Protein AF-A0A1J4KBD0-F1 (afdb_monomer_lite)

Structure (mmCIF, N/CA/C/O backbone):
data_AF-A0A1J4KBD0-F1
#
_entry.id   AF-A0A1J4KBD0-F1
#
loop_
_atom_site.group_PDB
_atom_site.id
_atom_site.type_symbol
_atom_site.label_atom_id
_atom_site.label_alt_id
_atom_site.label_comp_id
_atom_site.label_asym_id
_atom_site.label_entity_id
_atom_site.label_seq_id
_atom_site.pdbx_PDB_ins_code
_atom_site.Cartn_x
_atom_site.Cartn_y
_atom_site.Cartn_z
_atom_site.occupancy
_atom_site.B_iso_or_equiv
_atom_site.auth_seq_id
_atom_site.auth_comp_id
_atom_site.auth_asym_id
_atom_site.auth_atom_id
_atom_site.pdbx_PDB_model_num
ATOM 1 N N . MET A 1 1 ? 11.272 -18.069 -49.302 1.00 52.94 1 MET A N 1
ATOM 2 C CA . MET A 1 1 ? 12.712 -18.228 -49.625 1.00 52.94 1 MET A CA 1
ATOM 3 C C . MET A 1 1 ? 13.454 -16.892 -49.835 1.00 52.94 1 MET A C 1
ATOM 5 O O . MET A 1 1 ? 14.628 -16.919 -50.170 1.00 52.94 1 MET A O 1
ATOM 9 N N . SER A 1 2 ? 12.838 -15.726 -49.596 1.00 64.88 2 SER A N 1
ATOM 10 C CA . SER A 1 2 ? 13.445 -14.391 -49.789 1.00 64.88 2 SER A CA 1
ATOM 11 C C . SER A 1 2 ? 14.478 -13.986 -48.729 1.00 64.88 2 SER A C 1
ATOM 13 O O . SER A 1 2 ? 15.395 -13.218 -49.018 1.00 64.88 2 SER A O 1
ATOM 15 N N . ASP A 1 3 ? 14.341 -14.499 -47.507 1.00 69.25 3 ASP A N 1
ATOM 16 C CA . ASP A 1 3 ? 15.050 -13.945 -46.346 1.00 69.25 3 ASP A CA 1
ATOM 17 C C . ASP A 1 3 ? 16.539 -14.320 -46.334 1.00 69.25 3 ASP A C 1
ATOM 19 O O . ASP A 1 3 ? 17.387 -13.514 -45.954 1.00 69.25 3 ASP A O 1
ATOM 23 N N . SER A 1 4 ? 16.885 -15.508 -46.841 1.00 78.75 4 SER A N 1
ATOM 24 C CA . SER A 1 4 ? 18.275 -15.984 -46.904 1.00 78.75 4 SER A CA 1
ATOM 25 C C . SER A 1 4 ? 19.152 -15.095 -47.800 1.00 78.75 4 SER A C 1
ATOM 27 O O . SER A 1 4 ? 20.262 -14.715 -47.421 1.00 78.75 4 SER A O 1
ATOM 29 N N . THR A 1 5 ? 18.629 -14.666 -48.952 1.00 85.75 5 THR A N 1
ATOM 30 C CA . THR A 1 5 ? 19.353 -13.792 -49.886 1.00 85.75 5 THR A CA 1
ATOM 31 C C . THR A 1 5 ? 19.542 -12.381 -49.324 1.00 85.75 5 THR A C 1
ATOM 33 O O . THR A 1 5 ? 20.594 -11.775 -49.527 1.00 85.75 5 THR A O 1
ATOM 36 N N . GLN A 1 6 ? 18.559 -11.852 -48.589 1.00 79.44 6 GLN A N 1
ATOM 37 C CA . GLN A 1 6 ? 18.674 -10.538 -47.949 1.00 79.44 6 GLN A CA 1
ATOM 38 C C . GLN A 1 6 ? 19.706 -10.543 -46.817 1.00 79.44 6 GLN A C 1
ATOM 40 O O . GLN A 1 6 ? 20.532 -9.632 -46.740 1.00 79.44 6 GLN A O 1
ATOM 45 N N . HIS A 1 7 ? 19.716 -11.595 -45.994 1.00 79.69 7 HIS A N 1
ATOM 46 C CA . HIS A 1 7 ? 20.715 -11.765 -44.940 1.00 79.69 7 HIS A CA 1
ATOM 47 C C . HIS A 1 7 ? 22.141 -11.819 -45.494 1.00 79.69 7 HIS A C 1
ATOM 49 O O . HIS A 1 7 ? 23.019 -11.131 -44.977 1.00 79.69 7 HIS A O 1
ATOM 55 N N . SER A 1 8 ? 22.362 -12.578 -46.571 1.00 87.56 8 SER A N 1
ATOM 56 C CA . SER A 1 8 ? 23.677 -12.684 -47.211 1.00 87.56 8 SER A CA 1
ATOM 57 C C . SER A 1 8 ? 24.168 -11.336 -47.757 1.00 87.56 8 SER A C 1
ATOM 59 O O . SER A 1 8 ? 25.304 -10.940 -47.496 1.00 87.56 8 SER A O 1
ATOM 61 N N . ARG A 1 9 ? 23.293 -10.569 -48.424 1.00 89.62 9 ARG A N 1
ATOM 62 C CA . ARG A 1 9 ? 23.631 -9.221 -48.918 1.00 89.62 9 ARG A CA 1
ATOM 63 C C . ARG A 1 9 ? 23.977 -8.263 -47.781 1.00 89.62 9 ARG A C 1
ATOM 65 O O . ARG A 1 9 ? 24.968 -7.546 -47.864 1.00 89.62 9 ARG A O 1
ATOM 72 N N . MET A 1 10 ? 23.192 -8.278 -46.705 1.00 86.81 10 MET A N 1
ATOM 73 C CA . MET A 1 10 ? 23.425 -7.406 -45.554 1.00 86.81 10 MET A CA 1
ATOM 74 C C . MET A 1 10 ? 24.735 -7.747 -44.835 1.00 86.81 10 MET A C 1
ATOM 76 O O . MET A 1 10 ? 25.487 -6.841 -44.483 1.00 86.81 10 MET A O 1
ATOM 80 N N . ALA A 1 11 ? 25.045 -9.038 -44.678 1.00 87.31 11 ALA A N 1
ATOM 81 C CA . ALA A 1 11 ? 26.321 -9.487 -44.126 1.00 87.31 11 ALA A CA 1
ATOM 82 C C . ALA A 1 11 ? 27.509 -9.020 -44.984 1.00 87.31 11 ALA A C 1
ATOM 84 O O . ALA A 1 11 ? 28.480 -8.498 -44.441 1.00 87.31 11 ALA A O 1
ATOM 85 N N . SER A 1 12 ? 27.397 -9.119 -46.315 1.00 93.25 12 SER A N 1
AT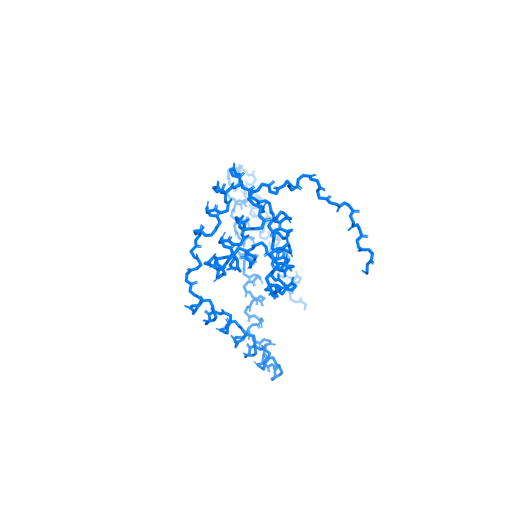OM 86 C CA . SER A 1 12 ? 28.420 -8.618 -47.242 1.00 93.25 12 SER A CA 1
ATOM 87 C C . SER A 1 12 ? 28.636 -7.109 -47.099 1.00 93.25 12 SER A C 1
ATOM 89 O O . SER A 1 12 ? 29.773 -6.663 -46.991 1.00 93.25 12 SER A O 1
ATOM 91 N N . CYS A 1 13 ? 27.565 -6.311 -47.025 1.00 91.69 13 CYS A N 1
ATOM 92 C CA . CYS A 1 13 ? 27.689 -4.862 -46.841 1.00 91.69 13 CYS A CA 1
ATOM 93 C C . CYS A 1 13 ? 28.359 -4.491 -45.510 1.00 91.69 13 CYS A C 1
ATOM 95 O O . CYS A 1 13 ? 29.160 -3.559 -45.463 1.00 91.69 13 CYS A O 1
ATOM 97 N N . ILE A 1 14 ? 28.042 -5.204 -44.423 1.00 88.25 14 ILE A N 1
ATOM 98 C CA . ILE A 1 14 ? 28.673 -4.975 -43.115 1.00 88.25 14 ILE A CA 1
ATOM 99 C C . ILE A 1 14 ? 30.167 -5.304 -43.187 1.00 88.25 14 ILE A C 1
ATOM 101 O O . ILE A 1 14 ? 30.985 -4.521 -42.704 1.00 88.25 14 ILE A O 1
ATOM 105 N N . GLN A 1 15 ? 30.526 -6.418 -43.827 1.00 90.88 15 GLN A N 1
ATOM 106 C CA . GLN A 1 15 ? 31.919 -6.822 -43.997 1.00 90.88 15 GLN A CA 1
ATOM 107 C C . GLN A 1 15 ? 32.722 -5.775 -44.785 1.00 90.88 15 GLN A C 1
ATOM 109 O O . GLN A 1 15 ? 33.805 -5.388 -44.346 1.00 90.88 15 GLN A O 1
ATOM 114 N N . ASP A 1 16 ? 32.162 -5.240 -45.872 1.00 93.00 16 ASP A N 1
ATOM 115 C CA . ASP A 1 16 ? 32.788 -4.176 -46.667 1.00 93.00 16 ASP A CA 1
ATOM 116 C C . ASP A 1 16 ? 33.031 -2.898 -45.850 1.00 93.00 16 ASP A C 1
ATOM 118 O O . ASP A 1 16 ? 34.061 -2.234 -46.002 1.00 93.00 16 ASP A O 1
ATOM 122 N N . ILE A 1 17 ? 32.088 -2.531 -44.974 1.00 86.88 17 ILE A N 1
ATOM 123 C CA . ILE A 1 17 ? 32.229 -1.373 -44.081 1.00 86.88 17 ILE A CA 1
ATOM 124 C C . ILE A 1 17 ? 33.367 -1.614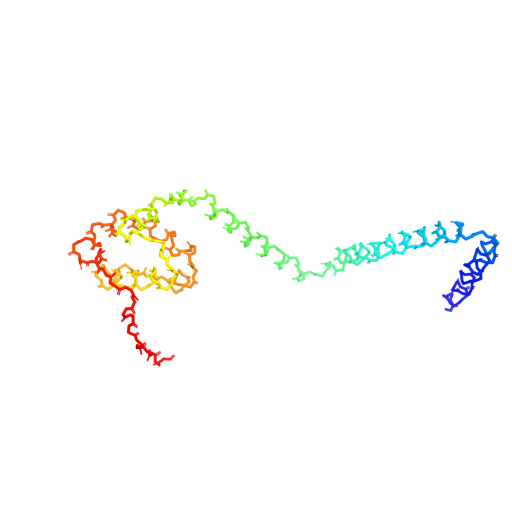 -43.087 1.00 86.88 17 ILE A C 1
ATOM 126 O O . ILE A 1 17 ? 34.220 -0.743 -42.912 1.00 86.88 17 ILE A O 1
ATOM 130 N N . VAL A 1 18 ? 33.414 -2.797 -42.468 1.00 88.50 18 VAL A N 1
ATOM 131 C CA . VAL A 1 18 ? 34.478 -3.166 -41.524 1.00 88.50 18 VAL A CA 1
ATOM 132 C C . VAL A 1 18 ? 35.838 -3.118 -42.214 1.00 88.50 18 VAL A C 1
ATOM 134 O O . VAL A 1 18 ? 36.766 -2.503 -41.693 1.00 88.50 18 VAL A O 1
ATOM 137 N N . GLU A 1 19 ? 35.954 -3.692 -43.409 1.00 92.25 19 GLU A N 1
ATOM 138 C CA . GLU A 1 19 ? 37.195 -3.726 -44.183 1.00 92.25 19 GLU A CA 1
ATOM 139 C C . GLU A 1 19 ? 37.691 -2.325 -44.567 1.00 92.25 19 GLU A C 1
ATOM 141 O O . GLU A 1 19 ? 38.873 -2.015 -44.403 1.00 92.25 19 GLU A O 1
ATOM 146 N N . LYS A 1 20 ? 36.784 -1.434 -44.986 1.00 89.25 20 LYS A N 1
ATOM 147 C CA . LYS A 1 20 ? 37.110 -0.026 -45.272 1.00 89.25 20 LYS A CA 1
ATOM 148 C C . LYS A 1 20 ? 37.516 0.748 -44.017 1.00 89.25 20 LYS A C 1
ATOM 150 O O . LYS A 1 20 ? 38.342 1.660 -44.107 1.00 89.25 20 LYS A O 1
ATOM 155 N N . CYS A 1 21 ? 36.979 0.385 -42.853 1.00 89.00 21 CYS A N 1
ATOM 156 C CA . CYS A 1 21 ? 37.326 1.014 -41.583 1.00 89.00 21 CYS A CA 1
ATOM 157 C C . CYS A 1 21 ? 38.592 0.431 -40.926 1.00 89.00 21 CYS A C 1
ATOM 159 O O . CYS A 1 21 ? 39.197 1.136 -40.125 1.00 89.00 21 CYS A O 1
ATOM 161 N N . LYS A 1 22 ? 39.070 -0.771 -41.298 1.00 89.44 22 LYS A N 1
ATOM 162 C CA . LYS A 1 22 ? 40.274 -1.418 -40.712 1.00 89.44 22 LYS A CA 1
ATOM 163 C C . LYS A 1 22 ? 41.515 -0.519 -40.658 1.00 89.44 22 LYS A C 1
ATOM 165 O O . LYS A 1 22 ? 42.324 -0.649 -39.748 1.00 89.44 22 LYS A O 1
ATOM 170 N N . LYS A 1 23 ? 41.673 0.393 -41.622 1.00 91.62 23 LYS A N 1
ATOM 171 C CA . LYS A 1 23 ? 42.831 1.302 -41.705 1.00 91.62 23 LYS A CA 1
ATOM 172 C C . LYS A 1 23 ? 42.761 2.490 -40.736 1.00 91.62 23 LYS A C 1
ATOM 174 O O . LYS A 1 23 ? 43.739 3.218 -40.617 1.00 91.62 23 LYS A O 1
ATOM 179 N N . ASN A 1 24 ? 41.617 2.735 -40.093 1.00 94.88 24 ASN A N 1
ATOM 180 C CA . ASN A 1 24 ? 41.429 3.863 -39.187 1.00 94.88 24 ASN A CA 1
ATOM 181 C C . ASN A 1 24 ? 40.561 3.446 -37.979 1.00 94.88 24 ASN A C 1
ATOM 183 O O . ASN A 1 24 ? 39.338 3.353 -38.118 1.00 94.88 24 ASN A O 1
ATOM 187 N N . PRO A 1 25 ? 41.165 3.232 -36.796 1.00 90.88 25 PRO A N 1
ATOM 188 C CA . PRO A 1 25 ? 40.452 2.729 -35.621 1.00 90.88 25 PRO A CA 1
ATOM 189 C C . PRO A 1 25 ? 39.308 3.650 -35.177 1.00 90.88 25 PRO A C 1
ATOM 191 O O . PRO A 1 25 ? 38.225 3.164 -34.862 1.00 90.88 25 PRO A O 1
ATOM 194 N N . SER A 1 26 ? 39.466 4.972 -35.283 1.00 92.31 26 SER A N 1
ATOM 195 C CA . SER A 1 26 ? 38.401 5.925 -34.945 1.00 92.31 26 SER A CA 1
ATOM 196 C C . SER A 1 26 ? 37.164 5.766 -35.842 1.00 92.31 26 SER A C 1
ATOM 198 O O . SER A 1 26 ? 36.033 5.931 -35.389 1.00 92.31 26 SER A O 1
ATOM 200 N N . LYS A 1 27 ? 37.336 5.381 -37.116 1.00 89.62 27 LYS A N 1
ATOM 201 C CA . LYS A 1 27 ? 36.198 5.080 -38.007 1.00 89.62 27 LYS A CA 1
ATOM 202 C C . LYS A 1 27 ? 35.483 3.780 -37.628 1.00 89.62 27 LYS A C 1
ATOM 204 O O . LYS A 1 27 ? 34.280 3.673 -37.862 1.00 89.62 27 LYS A O 1
ATOM 209 N N . ILE A 1 28 ? 36.192 2.809 -37.046 1.00 89.06 28 ILE A N 1
ATOM 210 C CA . ILE A 1 28 ? 35.592 1.565 -36.534 1.00 89.06 28 ILE A CA 1
ATOM 211 C C . ILE A 1 28 ? 34.725 1.866 -35.312 1.00 89.06 28 ILE A C 1
ATOM 213 O O . ILE A 1 28 ? 33.606 1.362 -35.219 1.00 89.06 28 ILE A O 1
ATOM 217 N N . GLU A 1 29 ? 35.200 2.715 -34.402 1.00 88.94 29 GLU A N 1
ATOM 218 C CA . GLU A 1 29 ? 34.439 3.129 -33.219 1.00 88.94 29 GLU A CA 1
ATOM 219 C C . GLU A 1 29 ? 33.142 3.849 -33.610 1.00 88.94 29 GLU A C 1
ATOM 221 O O . GLU A 1 29 ? 32.064 3.480 -33.141 1.00 88.94 29 GLU A O 1
ATOM 226 N N . ILE A 1 30 ? 33.219 4.798 -34.553 1.00 90.00 30 ILE A N 1
ATOM 227 C CA . ILE A 1 30 ? 32.040 5.506 -35.080 1.00 90.00 30 ILE A CA 1
ATOM 228 C C . ILE A 1 30 ? 31.064 4.527 -35.747 1.00 90.00 30 ILE A C 1
ATOM 230 O O . ILE A 1 30 ? 29.860 4.577 -35.490 1.00 90.00 30 ILE A O 1
ATOM 234 N N . ALA A 1 31 ? 31.563 3.608 -36.581 1.00 86.50 31 ALA A N 1
ATOM 235 C CA . ALA A 1 31 ? 30.724 2.592 -37.214 1.00 86.50 31 ALA A CA 1
ATOM 236 C C . ALA A 1 31 ? 30.027 1.707 -36.166 1.00 86.50 31 ALA A C 1
ATOM 238 O O . ALA A 1 31 ? 28.829 1.446 -36.273 1.00 86.50 31 ALA A O 1
ATOM 239 N N . THR A 1 32 ? 30.749 1.308 -35.117 1.00 87.75 32 THR A N 1
ATOM 240 C CA . THR A 1 32 ? 30.222 0.492 -34.015 1.00 87.75 32 THR A CA 1
ATOM 241 C C . THR A 1 32 ? 29.111 1.221 -33.261 1.00 87.75 32 THR A C 1
ATOM 243 O O . THR A 1 32 ? 28.035 0.653 -33.062 1.00 87.75 32 THR A O 1
ATOM 246 N N . ALA A 1 33 ? 29.323 2.490 -32.899 1.00 91.75 33 ALA A N 1
ATOM 247 C CA . ALA A 1 33 ? 28.315 3.313 -32.231 1.00 91.75 33 ALA A CA 1
ATOM 248 C C . ALA A 1 33 ? 27.043 3.464 -33.086 1.00 91.75 33 ALA A C 1
ATOM 250 O O . ALA A 1 33 ? 25.927 3.285 -32.590 1.00 91.75 33 ALA A O 1
ATOM 251 N N . ASN A 1 34 ? 27.203 3.699 -34.392 1.00 88.44 34 ASN A N 1
ATOM 252 C CA . ASN A 1 34 ? 26.083 3.814 -35.326 1.00 88.44 34 ASN A CA 1
ATOM 253 C C . ASN A 1 34 ? 25.289 2.502 -35.448 1.00 88.44 34 ASN A C 1
ATOM 255 O O . ASN A 1 34 ? 24.057 2.521 -35.399 1.00 88.44 34 ASN A O 1
ATOM 259 N N . PHE A 1 35 ? 25.964 1.351 -35.542 1.00 89.38 35 PHE A N 1
ATOM 260 C CA . PHE A 1 35 ? 25.290 0.049 -35.575 1.00 89.38 35 PHE A CA 1
ATOM 261 C C . PHE A 1 35 ? 24.550 -0.260 -34.268 1.00 89.38 35 PHE A C 1
ATOM 263 O O . PHE A 1 35 ? 23.433 -0.780 -34.302 1.00 89.38 35 PHE A O 1
ATOM 270 N N . GLN A 1 36 ? 25.117 0.096 -33.114 1.00 89.88 36 GLN A N 1
ATOM 271 C CA . GLN A 1 36 ? 24.440 -0.055 -31.823 1.00 89.88 36 GLN A CA 1
ATOM 272 C C . GLN A 1 36 ? 23.186 0.825 -31.725 1.00 89.88 36 GLN A C 1
ATOM 274 O O . GLN A 1 36 ? 22.139 0.356 -31.263 1.00 89.88 36 GLN A O 1
ATOM 279 N N . ALA A 1 37 ? 23.256 2.073 -32.198 1.00 88.69 37 ALA A N 1
ATOM 280 C CA . ALA A 1 37 ? 22.106 2.973 -32.255 1.00 88.69 37 ALA A CA 1
ATOM 281 C C . ALA A 1 37 ? 20.995 2.413 -33.160 1.00 88.69 37 ALA A C 1
ATOM 283 O O . ALA A 1 37 ? 19.830 2.365 -32.752 1.00 88.69 37 ALA A O 1
ATOM 284 N N . LEU A 1 38 ? 21.357 1.897 -34.339 1.00 85.62 38 LEU A N 1
ATOM 285 C CA . LEU A 1 38 ? 20.421 1.251 -35.258 1.00 85.62 38 LEU A CA 1
ATOM 286 C C . LEU A 1 38 ? 19.769 0.008 -34.633 1.00 85.62 38 LEU A C 1
ATOM 288 O O . LEU A 1 38 ? 18.547 -0.126 -34.663 1.00 85.62 38 LEU A O 1
ATOM 292 N N . LEU A 1 39 ? 20.549 -0.870 -33.991 1.00 86.19 39 LEU A N 1
ATOM 293 C CA . LEU A 1 39 ? 20.023 -2.043 -33.283 1.00 86.19 39 LEU A CA 1
ATOM 294 C C . LEU A 1 39 ? 19.025 -1.652 -32.187 1.00 86.19 39 LEU A C 1
ATOM 296 O O . LEU A 1 39 ? 17.991 -2.306 -32.024 1.00 86.19 39 LEU A O 1
ATOM 300 N N . LYS A 1 40 ? 19.306 -0.582 -31.436 1.00 86.81 40 LYS A N 1
ATOM 301 C CA . LYS A 1 40 ? 18.392 -0.056 -30.413 1.00 86.81 40 LYS A CA 1
ATOM 302 C C . LYS A 1 40 ? 17.090 0.450 -31.039 1.00 86.81 40 LYS A C 1
ATOM 304 O O . LYS A 1 40 ? 16.017 0.106 -30.540 1.00 86.81 40 LYS A O 1
ATOM 309 N N . ALA A 1 41 ? 17.173 1.195 -32.142 1.00 80.94 41 ALA A N 1
ATOM 310 C CA . ALA A 1 41 ? 16.008 1.682 -32.879 1.00 80.94 41 ALA A CA 1
ATOM 311 C C . ALA A 1 41 ? 15.155 0.525 -33.431 1.00 80.94 41 ALA A C 1
ATOM 313 O O . ALA A 1 41 ? 13.943 0.496 -33.218 1.00 80.94 41 ALA A O 1
ATOM 314 N N . MET A 1 42 ? 15.780 -0.488 -34.040 1.00 81.25 42 MET A N 1
ATOM 315 C CA . MET A 1 42 ? 15.094 -1.680 -34.557 1.00 81.25 42 MET A CA 1
ATOM 316 C C . MET A 1 42 ? 14.425 -2.501 -33.446 1.00 81.25 42 MET A C 1
ATOM 318 O O . MET A 1 42 ? 13.289 -2.951 -33.604 1.00 81.25 42 MET A O 1
ATOM 322 N N . LYS A 1 43 ? 15.078 -2.660 -32.284 1.00 80.50 43 LYS A N 1
ATOM 323 C CA . LYS A 1 43 ? 14.457 -3.279 -31.099 1.00 80.50 43 LYS A CA 1
ATOM 324 C C . LYS A 1 43 ? 13.240 -2.482 -30.632 1.00 80.50 43 LYS A C 1
ATOM 326 O O . LYS A 1 43 ? 12.214 -3.089 -30.324 1.00 80.50 43 LYS A O 1
ATOM 331 N N . GLY A 1 44 ? 13.324 -1.151 -30.622 1.00 75.81 44 GLY A N 1
ATOM 332 C CA . GLY A 1 44 ? 12.182 -0.271 -30.360 1.00 75.81 44 GLY A CA 1
ATOM 333 C C . GLY A 1 44 ? 11.036 -0.513 -31.343 1.00 75.81 44 GLY A C 1
ATOM 334 O O . GLY A 1 44 ? 9.912 -0.773 -30.922 1.00 75.81 44 GLY A O 1
ATOM 335 N N . TYR A 1 45 ? 11.338 -0.561 -32.641 1.00 76.69 45 TYR A N 1
ATOM 336 C CA . TYR A 1 45 ? 10.350 -0.831 -33.683 1.00 76.69 45 TYR A CA 1
ATOM 337 C C . TYR A 1 45 ? 9.695 -2.211 -33.535 1.00 76.69 45 TYR A C 1
ATOM 339 O O . TYR A 1 45 ? 8.484 -2.330 -33.671 1.00 76.69 45 TYR A O 1
ATOM 347 N N . SER A 1 46 ? 10.450 -3.255 -33.173 1.00 71.81 46 SER A N 1
ATOM 348 C CA . SER A 1 46 ? 9.891 -4.593 -32.923 1.00 71.81 46 SER A CA 1
ATOM 349 C C . SER A 1 46 ? 8.896 -4.616 -31.754 1.00 71.81 46 SER A C 1
ATOM 351 O O . SER A 1 46 ? 7.880 -5.311 -31.815 1.00 71.81 46 SER A O 1
ATOM 353 N N . LYS A 1 47 ? 9.146 -3.811 -30.710 1.00 69.38 47 LYS A N 1
ATOM 354 C CA . LYS A 1 47 ? 8.220 -3.630 -29.584 1.00 69.38 47 LYS A CA 1
ATOM 355 C C . LYS A 1 47 ? 6.974 -2.864 -30.027 1.00 69.38 47 LYS A C 1
ATOM 357 O O . LYS A 1 47 ? 5.867 -3.305 -29.732 1.00 69.38 47 LYS A O 1
ATOM 362 N N . CYS A 1 48 ? 7.144 -1.785 -30.792 1.00 66.44 48 CYS A N 1
ATOM 363 C CA . CYS A 1 48 ? 6.030 -1.014 -31.345 1.00 66.44 48 CYS A CA 1
ATOM 364 C C . CYS A 1 48 ? 5.181 -1.833 -32.320 1.00 66.44 48 CYS A C 1
ATOM 366 O O . CYS A 1 48 ? 3.964 -1.750 -32.261 1.00 66.44 48 CYS A O 1
ATOM 368 N N . ARG A 1 49 ? 5.787 -2.678 -33.161 1.00 69.62 49 ARG A N 1
ATOM 369 C CA . ARG A 1 49 ? 5.064 -3.572 -34.074 1.00 69.62 49 ARG A CA 1
ATOM 370 C C . ARG A 1 49 ? 4.189 -4.556 -33.307 1.00 69.62 49 ARG A C 1
ATOM 372 O O . ARG A 1 49 ? 3.041 -4.730 -33.680 1.00 69.62 49 ARG A O 1
ATOM 379 N N . LYS A 1 50 ? 4.688 -5.154 -32.219 1.00 68.44 50 LYS A N 1
ATOM 380 C CA . LYS A 1 50 ? 3.878 -6.038 -31.361 1.00 68.44 50 LYS A CA 1
ATOM 381 C C . LYS A 1 50 ? 2.715 -5.292 -30.706 1.00 68.44 50 LYS A C 1
ATOM 383 O O . LYS A 1 50 ? 1.604 -5.807 -30.698 1.00 68.44 50 LYS A O 1
ATOM 388 N N . LEU A 1 51 ? 2.955 -4.077 -30.206 1.00 67.88 51 LEU A N 1
ATOM 389 C CA . LEU A 1 51 ? 1.894 -3.224 -29.659 1.00 67.88 51 LEU A CA 1
ATOM 390 C C . LEU A 1 51 ? 0.857 -2.869 -30.731 1.00 67.88 51 LEU A C 1
ATOM 392 O O . LEU A 1 51 ? -0.335 -3.011 -30.491 1.00 67.88 51 LEU A O 1
ATOM 396 N N . TYR A 1 52 ? 1.304 -2.488 -31.925 1.00 68.62 52 TYR A N 1
ATOM 397 C CA . TYR A 1 52 ? 0.440 -2.145 -33.048 1.00 68.62 52 TYR A CA 1
ATOM 398 C C . TYR A 1 52 ? -0.377 -3.353 -33.514 1.00 68.62 52 TYR A C 1
ATOM 400 O O . TYR A 1 52 ? -1.593 -3.268 -33.537 1.00 68.62 52 TYR A O 1
ATOM 408 N N . SER A 1 53 ? 0.246 -4.507 -33.769 1.00 72.88 53 SER A N 1
ATOM 409 C CA . SER A 1 53 ? -0.464 -5.750 -34.109 1.00 72.88 53 SER A CA 1
ATOM 410 C C . SER A 1 53 ? -1.480 -6.146 -33.033 1.00 72.88 53 SER A C 1
ATOM 412 O O . SER A 1 53 ? -2.605 -6.505 -33.363 1.00 72.88 53 SER A O 1
ATOM 414 N N . SER A 1 54 ? -1.152 -5.961 -31.749 1.00 70.00 54 SER A N 1
ATOM 415 C CA . SER A 1 54 ? -2.104 -6.207 -30.662 1.00 70.00 54 SER A CA 1
ATOM 416 C C . SER A 1 54 ? -3.305 -5.253 -30.662 1.00 70.00 54 SER A C 1
ATOM 418 O O . SER A 1 54 ? -4.344 -5.609 -30.118 1.00 70.00 54 SER A O 1
ATOM 420 N N . LEU A 1 55 ? -3.222 -4.063 -31.270 1.00 67.62 55 LEU A N 1
ATOM 421 C CA . LEU A 1 55 ? -4.387 -3.179 -31.406 1.00 67.62 55 LEU A CA 1
ATOM 422 C C . LEU A 1 55 ? -5.427 -3.762 -32.372 1.00 67.62 55 LEU A C 1
ATOM 424 O O . LEU A 1 55 ? -6.613 -3.610 -32.105 1.00 67.62 55 LEU A O 1
ATOM 428 N N . PHE A 1 56 ? -4.993 -4.480 -33.414 1.00 68.12 56 PHE A N 1
ATOM 429 C CA . PHE A 1 56 ? -5.869 -5.037 -34.458 1.00 68.12 56 PHE A CA 1
ATOM 430 C C . PHE A 1 56 ? -6.257 -6.504 -34.221 1.00 68.12 56 PHE A C 1
ATOM 432 O O . PHE A 1 56 ? -7.302 -6.949 -34.673 1.00 68.12 56 PHE A O 1
ATOM 439 N N . GLU A 1 57 ? -5.482 -7.267 -33.446 1.00 62.75 57 GLU A N 1
ATOM 440 C CA . GLU A 1 57 ? -5.832 -8.650 -33.062 1.00 62.75 57 GLU A CA 1
ATOM 441 C C . GLU A 1 57 ? -6.943 -8.734 -31.985 1.00 62.75 57 GLU A C 1
ATOM 443 O O . GLU A 1 57 ? -7.239 -9.809 -31.456 1.00 62.75 57 GLU A O 1
ATOM 448 N N . ASN A 1 58 ? -7.559 -7.605 -31.614 1.00 51.91 58 ASN A N 1
ATOM 449 C CA . ASN A 1 58 ? -8.593 -7.530 -30.577 1.00 51.91 58 ASN A CA 1
ATOM 450 C C . ASN A 1 58 ? -10.032 -7.388 -31.105 1.00 51.91 58 ASN A C 1
ATOM 452 O O . ASN A 1 58 ? -10.942 -7.322 -30.281 1.00 51.91 58 ASN A O 1
ATOM 456 N N . ASP A 1 59 ? -10.260 -7.473 -32.418 1.00 53.38 59 ASP A N 1
ATOM 457 C CA . ASP A 1 59 ? -11.602 -7.501 -33.034 1.00 53.38 59 ASP A CA 1
ATOM 458 C C . ASP A 1 59 ? -12.297 -8.877 -32.920 1.00 53.38 59 ASP A C 1
ATOM 460 O O . ASP A 1 59 ? -13.086 -9.287 -33.769 1.00 53.38 59 ASP A O 1
ATOM 464 N N . ALA A 1 60 ? -12.020 -9.616 -31.842 1.00 59.59 60 ALA A N 1
ATOM 465 C CA . ALA A 1 60 ? -12.829 -10.762 -31.448 1.00 59.59 60 ALA A CA 1
ATOM 466 C C . ALA A 1 60 ? -13.962 -10.261 -30.527 1.00 59.59 60 ALA A C 1
ATOM 468 O O . ALA A 1 60 ? -13.665 -9.690 -29.470 1.00 59.59 60 ALA A O 1
ATOM 469 N N . PRO A 1 61 ? -15.248 -10.500 -30.852 1.00 60.03 61 PRO A N 1
ATOM 470 C CA . PRO A 1 61 ? -16.396 -9.881 -30.172 1.00 60.03 61 PRO A CA 1
ATOM 471 C C . PRO A 1 61 ? -16.459 -10.139 -28.653 1.00 60.03 61 PRO A C 1
ATOM 473 O O . PRO A 1 61 ? -17.024 -9.343 -27.909 1.00 60.03 61 PRO A O 1
ATOM 476 N N . ASN A 1 62 ? -15.796 -11.186 -28.152 1.00 59.06 62 ASN A N 1
ATOM 477 C CA . ASN A 1 62 ? -15.748 -11.506 -26.721 1.00 59.06 62 ASN A CA 1
ATOM 478 C C . ASN A 1 62 ? -14.813 -10.617 -25.873 1.00 59.06 62 ASN A C 1
ATOM 480 O O . ASN A 1 62 ? -14.933 -10.612 -24.648 1.00 59.06 62 ASN A O 1
ATOM 484 N N . LYS A 1 63 ? -13.885 -9.853 -26.468 1.00 55.00 63 LYS A N 1
ATOM 485 C CA . LYS A 1 63 ? -12.944 -9.006 -25.701 1.00 55.00 63 LYS A CA 1
ATOM 486 C C . LYS A 1 63 ? -13.447 -7.583 -25.447 1.00 55.00 63 LYS A C 1
ATOM 488 O O . LYS A 1 63 ? -13.002 -6.962 -24.480 1.00 55.00 63 LYS A O 1
ATOM 493 N N . ALA A 1 64 ? -14.382 -7.081 -26.256 1.00 58.84 64 ALA A N 1
ATOM 494 C CA . ALA A 1 64 ? -15.007 -5.773 -26.043 1.00 58.84 64 ALA A CA 1
ATOM 495 C C . ALA A 1 64 ? -15.731 -5.722 -24.686 1.00 58.84 64 ALA A C 1
ATOM 497 O O . ALA A 1 64 ? -15.486 -4.822 -23.886 1.00 58.84 64 ALA A O 1
ATOM 498 N N . ILE A 1 65 ? -16.476 -6.784 -24.366 1.00 64.75 65 ILE A N 1
ATOM 499 C CA . ILE A 1 65 ? -17.190 -6.950 -23.092 1.00 64.75 65 ILE A CA 1
ATOM 500 C C . ILE A 1 65 ? -16.214 -6.955 -21.899 1.00 64.75 65 ILE A C 1
ATOM 502 O O . ILE A 1 65 ? -16.481 -6.351 -20.861 1.00 64.75 65 ILE A O 1
ATOM 506 N N . GLN A 1 66 ? -15.038 -7.583 -22.040 1.00 67.12 66 GLN A N 1
ATOM 507 C CA . GLN A 1 66 ? -14.023 -7.589 -20.979 1.00 67.12 66 GLN A CA 1
ATOM 508 C C . GLN A 1 66 ? -13.351 -6.225 -20.783 1.00 67.12 66 GLN A C 1
ATOM 510 O O . GLN A 1 66 ? -13.095 -5.837 -19.642 1.00 67.12 66 GLN A O 1
ATOM 515 N N . ARG A 1 67 ? -13.068 -5.483 -21.862 1.00 67.00 67 ARG A N 1
ATOM 516 C CA . ARG A 1 67 ? -12.501 -4.128 -21.760 1.00 67.00 67 ARG A CA 1
ATOM 517 C C . ARG A 1 67 ? -13.476 -3.161 -21.113 1.00 67.00 67 ARG A C 1
ATOM 519 O O . ARG A 1 67 ? -13.074 -2.393 -20.247 1.00 67.00 67 ARG A O 1
ATOM 526 N N . GLU A 1 68 ? -14.746 -3.232 -21.483 1.00 72.88 68 GLU A N 1
ATOM 527 C CA . GLU A 1 68 ? -15.777 -2.361 -20.931 1.00 72.88 68 GLU A CA 1
ATOM 528 C C . GLU A 1 68 ? -15.990 -2.628 -19.434 1.00 72.88 68 GLU A C 1
ATOM 530 O O . GLU A 1 68 ? -16.004 -1.694 -18.633 1.00 72.88 68 GLU A O 1
ATOM 535 N N . ALA A 1 69 ? -15.978 -3.899 -19.015 1.00 73.00 69 ALA A N 1
ATOM 536 C CA . ALA A 1 69 ? -15.990 -4.267 -17.599 1.00 73.00 69 ALA A CA 1
ATOM 537 C C . ALA A 1 69 ? -14.743 -3.776 -16.833 1.00 73.00 69 ALA A C 1
ATOM 539 O O . ALA A 1 69 ? -14.845 -3.363 -15.675 1.00 73.00 69 ALA A O 1
ATOM 540 N N . GLN A 1 70 ? -13.557 -3.795 -17.453 1.00 76.81 70 GLN A N 1
ATOM 541 C CA . GLN A 1 70 ? -12.327 -3.285 -16.834 1.00 76.81 70 GLN A CA 1
ATOM 542 C C . GLN A 1 70 ? -12.327 -1.758 -16.704 1.00 76.81 70 GLN A C 1
ATOM 544 O O . GLN A 1 70 ? -11.953 -1.245 -15.648 1.00 76.81 70 GLN A O 1
ATOM 549 N N . ILE A 1 71 ? -12.785 -1.038 -17.732 1.00 78.44 71 ILE A N 1
ATOM 550 C CA . ILE A 1 71 ? -12.908 0.425 -17.716 1.00 78.44 71 ILE A CA 1
ATOM 551 C C . ILE A 1 71 ? -13.926 0.848 -16.654 1.00 78.44 71 ILE A C 1
ATOM 553 O O . ILE A 1 71 ? -13.607 1.674 -15.802 1.00 78.44 71 ILE A O 1
ATOM 557 N N . GLN A 1 72 ? -15.096 0.203 -16.602 1.00 77.12 72 GLN A N 1
ATOM 558 C CA . GLN A 1 72 ? -16.099 0.468 -15.566 1.00 77.12 72 GLN A CA 1
ATOM 559 C C . GLN A 1 72 ? -15.558 0.201 -14.152 1.00 77.12 72 GLN A C 1
ATOM 561 O O . GLN A 1 72 ? -15.849 0.949 -13.215 1.00 77.12 72 GLN A O 1
ATOM 566 N N . ARG A 1 73 ? -14.727 -0.835 -13.975 1.00 77.12 73 ARG A N 1
ATOM 567 C CA . ARG A 1 73 ? -14.088 -1.131 -12.685 1.00 77.12 73 ARG A CA 1
ATOM 568 C C . ARG A 1 73 ? -13.063 -0.063 -12.297 1.00 77.12 73 ARG A C 1
ATOM 570 O O . ARG A 1 73 ? -13.048 0.349 -11.139 1.00 77.12 73 ARG A O 1
ATOM 577 N N . ALA A 1 74 ? -12.250 0.404 -13.243 1.00 73.88 74 ALA A N 1
ATOM 578 C CA . ALA A 1 74 ? -11.281 1.475 -13.019 1.00 73.88 74 ALA A CA 1
ATOM 579 C C . ALA A 1 74 ? -11.972 2.809 -12.686 1.00 73.88 74 ALA A C 1
ATOM 581 O O . ALA A 1 74 ? -11.609 3.467 -11.711 1.00 73.88 74 ALA A O 1
ATOM 582 N N . GLU A 1 75 ? -13.029 3.169 -13.416 1.00 80.19 75 GLU A N 1
ATOM 583 C CA . GLU A 1 75 ? -13.809 4.378 -13.143 1.00 80.19 75 GLU A CA 1
ATOM 584 C C . GLU A 1 75 ? -14.501 4.339 -11.780 1.00 80.19 75 GLU A C 1
ATOM 586 O O . GLU A 1 75 ? -14.544 5.351 -11.079 1.00 80.19 75 GLU A O 1
ATOM 591 N N . ARG A 1 76 ? -15.025 3.178 -11.366 1.00 73.19 76 ARG A N 1
ATOM 592 C CA . ARG A 1 76 ? -15.652 3.023 -10.047 1.00 73.19 76 ARG A CA 1
ATOM 593 C C . ARG A 1 76 ? -14.640 3.207 -8.914 1.00 73.19 76 ARG A C 1
ATOM 595 O O . ARG A 1 76 ? -14.972 3.816 -7.901 1.00 73.19 76 ARG A O 1
ATOM 602 N N . ILE A 1 77 ? -13.406 2.734 -9.097 1.00 70.88 77 ILE A N 1
ATOM 603 C CA . ILE A 1 77 ? -12.307 2.949 -8.144 1.00 70.88 77 ILE A CA 1
ATOM 604 C C . ILE A 1 77 ? -11.957 4.440 -8.056 1.00 70.88 77 ILE A C 1
ATOM 606 O O . ILE A 1 77 ? -11.834 4.975 -6.956 1.00 70.88 77 ILE A O 1
ATOM 610 N N . GLU A 1 78 ? -11.850 5.133 -9.189 1.00 73.25 78 GLU A N 1
ATOM 611 C CA . GLU A 1 78 ? -11.507 6.561 -9.216 1.00 73.25 78 GLU A CA 1
ATOM 612 C C . GLU A 1 78 ? -12.628 7.461 -8.669 1.00 73.25 78 GLU A C 1
ATOM 614 O O . GLU A 1 78 ? -12.351 8.416 -7.940 1.00 73.25 78 GLU A O 1
ATOM 619 N N . ARG A 1 79 ? -13.905 7.144 -8.931 1.00 70.44 79 ARG A N 1
ATOM 620 C CA . ARG A 1 79 ? -15.040 7.858 -8.314 1.00 70.44 79 ARG A CA 1
ATOM 621 C C . ARG A 1 79 ? -15.087 7.650 -6.802 1.00 70.44 79 ARG A C 1
ATOM 623 O O . ARG A 1 79 ? -15.317 8.613 -6.075 1.00 70.44 79 ARG A O 1
ATOM 630 N N . ASN A 1 80 ? -14.803 6.436 -6.326 1.00 65.44 80 ASN A N 1
ATOM 631 C CA . ASN A 1 80 ? -14.708 6.172 -4.891 1.00 65.44 80 ASN A CA 1
ATOM 632 C C . ASN A 1 80 ? -13.578 6.980 -4.236 1.00 65.44 80 ASN A C 1
ATOM 634 O O . ASN A 1 80 ? -13.791 7.526 -3.161 1.00 65.44 80 ASN A O 1
ATOM 638 N N . LYS A 1 81 ? -12.423 7.146 -4.894 1.00 67.50 81 LYS A N 1
ATOM 639 C CA . LYS A 1 81 ? -11.330 7.989 -4.372 1.00 67.50 81 LYS A CA 1
ATOM 640 C C . LYS A 1 81 ? -11.679 9.478 -4.307 1.00 67.50 81 LYS A C 1
ATOM 642 O O . LYS A 1 81 ? -11.237 10.156 -3.390 1.00 67.50 81 LYS A O 1
ATOM 647 N N . ARG A 1 82 ? -12.447 10.010 -5.268 1.00 64.81 82 ARG A N 1
ATOM 648 C CA . ARG A 1 82 ? -12.808 11.446 -5.296 1.00 64.81 82 ARG A CA 1
ATOM 649 C C . ARG A 1 82 ? -13.814 11.843 -4.220 1.00 64.81 82 ARG A C 1
ATOM 651 O O . ARG A 1 82 ? -13.796 12.989 -3.786 1.00 64.81 82 ARG A O 1
ATOM 658 N N . ASN A 1 83 ? -14.660 10.907 -3.799 1.00 62.84 83 ASN A N 1
ATOM 659 C CA . ASN A 1 83 ? -15.671 11.139 -2.767 1.00 62.84 83 ASN A CA 1
ATOM 660 C C . ASN A 1 83 ? -15.216 10.704 -1.371 1.00 62.84 83 ASN A C 1
ATOM 662 O O . ASN A 1 83 ? -15.979 10.850 -0.417 1.00 62.84 83 ASN A O 1
ATOM 666 N N . GLN A 1 84 ? -14.001 10.165 -1.231 1.00 60.06 84 GLN A N 1
ATOM 667 C CA . GLN A 1 84 ? -13.457 9.905 0.091 1.00 60.06 84 GLN A CA 1
ATOM 668 C C . GLN A 1 84 ? -13.117 11.246 0.752 1.00 60.06 84 GLN A C 1
ATOM 670 O O . GLN A 1 84 ? -12.367 12.039 0.168 1.00 60.06 84 GLN A O 1
ATOM 675 N N . PRO A 1 85 ? -13.667 11.536 1.947 1.00 61.25 85 PRO A N 1
ATOM 676 C CA . PRO A 1 85 ? -13.237 12.690 2.719 1.00 61.25 85 PRO A CA 1
ATOM 677 C C . PRO A 1 85 ? -11.720 12.604 2.861 1.00 61.25 85 PRO A C 1
ATOM 679 O O . PRO A 1 85 ? -11.196 11.524 3.137 1.00 61.25 85 PRO A O 1
ATOM 682 N N . LYS A 1 86 ? -11.016 13.717 2.599 1.00 64.19 86 LYS A N 1
ATOM 683 C CA . LYS A 1 86 ? -9.558 13.800 2.754 1.00 64.19 86 LYS A CA 1
ATOM 684 C C . LYS A 1 86 ? -9.213 13.187 4.103 1.00 64.19 86 LYS A C 1
ATOM 686 O O . LYS A 1 86 ? -9.512 13.788 5.129 1.00 64.19 86 LYS A O 1
ATOM 691 N N . VAL A 1 87 ? -8.621 11.995 4.067 1.00 62.31 87 VAL A N 1
ATOM 692 C CA . VAL A 1 87 ? -8.135 11.290 5.245 1.00 62.31 87 VAL A CA 1
ATOM 693 C C . VAL A 1 87 ? -7.147 12.237 5.896 1.00 62.31 87 VAL A C 1
ATOM 695 O O . VAL A 1 87 ? -6.049 12.456 5.380 1.00 62.31 87 VAL A O 1
ATOM 698 N N . THR A 1 88 ? -7.573 12.905 6.961 1.00 63.59 88 THR A N 1
ATOM 699 C CA . THR A 1 88 ? -6.696 13.815 7.674 1.00 63.59 88 THR A CA 1
ATOM 700 C C . THR A 1 88 ? -5.644 12.943 8.360 1.00 63.59 88 THR A C 1
ATOM 702 O O . THR A 1 88 ? -5.997 12.000 9.078 1.00 63.59 88 THR A O 1
ATOM 705 N N . PRO A 1 89 ? -4.341 13.227 8.168 1.00 73.19 89 PRO A N 1
ATOM 706 C CA . PRO A 1 89 ? -3.256 12.523 8.862 1.00 73.19 89 PRO A CA 1
ATOM 707 C C . PRO A 1 89 ? -3.315 12.655 10.392 1.00 73.19 89 PRO A C 1
ATOM 709 O O . PRO A 1 89 ? -2.518 12.040 11.094 1.00 73.19 89 PRO A O 1
ATOM 712 N N . GLN A 1 90 ? -4.251 13.458 10.899 1.00 87.50 90 GLN A N 1
ATOM 713 C CA . GLN A 1 90 ? -4.388 13.845 12.291 1.00 87.50 90 GLN A CA 1
ATOM 714 C C . GLN A 1 90 ? -4.493 12.645 13.237 1.00 87.50 90 GLN A C 1
ATOM 716 O O . GLN A 1 90 ? -3.781 12.620 14.233 1.00 87.50 90 GLN A O 1
ATOM 721 N N . ALA A 1 91 ? -5.279 11.616 12.900 1.00 92.25 91 ALA A N 1
ATOM 722 C CA . ALA A 1 91 ? -5.418 10.440 13.764 1.00 92.25 91 ALA A CA 1
ATOM 723 C C . ALA A 1 91 ? -4.088 9.700 13.982 1.00 92.25 91 ALA A C 1
ATOM 725 O O . ALA A 1 91 ? -3.803 9.253 15.087 1.00 92.25 91 ALA A O 1
ATOM 726 N N . ILE A 1 92 ? -3.232 9.610 12.956 1.00 94.19 92 ILE A N 1
ATOM 727 C CA . ILE A 1 92 ? -1.899 9.014 13.122 1.00 94.19 92 ILE A CA 1
ATOM 728 C C . ILE A 1 92 ? -1.033 9.904 13.995 1.00 94.19 92 ILE A C 1
ATOM 730 O O . ILE A 1 92 ? -0.397 9.403 14.910 1.00 94.19 92 ILE A O 1
ATOM 734 N N . THR A 1 93 ? -0.987 11.206 13.711 1.00 95.31 93 THR A N 1
ATOM 735 C CA . THR A 1 93 ? -0.152 12.138 14.476 1.00 95.31 93 THR A CA 1
ATOM 736 C C . THR A 1 93 ? -0.540 12.144 15.952 1.00 95.31 93 THR A C 1
ATOM 738 O O . THR A 1 93 ? 0.332 12.170 16.815 1.00 95.31 93 THR A O 1
ATOM 741 N N . GLU A 1 94 ? -1.834 12.053 16.255 1.00 96.12 94 GLU A N 1
ATOM 742 C CA . GLU A 1 94 ? -2.311 11.942 17.629 1.00 96.12 94 GLU A CA 1
ATOM 743 C C . GLU A 1 94 ? -1.990 10.579 18.256 1.00 96.12 94 GLU A C 1
ATOM 745 O O . GLU A 1 94 ? -1.548 10.546 19.399 1.00 96.12 94 GLU A O 1
ATOM 750 N N . LEU A 1 95 ? -2.122 9.463 17.529 1.00 96.25 95 LEU A N 1
ATOM 751 C CA . LEU A 1 95 ? -1.653 8.158 18.017 1.00 96.25 95 LEU A CA 1
ATOM 752 C C . LEU A 1 95 ? -0.148 8.183 18.326 1.00 96.25 95 LEU A C 1
ATOM 754 O O . LEU A 1 95 ? 0.276 7.723 19.381 1.00 96.25 95 LEU A O 1
ATOM 758 N N . GLU A 1 96 ? 0.661 8.759 17.438 1.00 96.06 96 GLU A N 1
ATOM 759 C CA . GLU A 1 96 ? 2.103 8.908 17.650 1.00 96.06 96 GLU A CA 1
ATOM 760 C C . GLU A 1 96 ? 2.414 9.780 18.874 1.00 96.06 96 GLU A C 1
ATOM 762 O O . GLU A 1 96 ? 3.376 9.496 19.586 1.00 96.06 96 GLU A O 1
ATOM 767 N N . ALA A 1 97 ? 1.584 10.790 19.159 1.00 97.06 97 ALA A N 1
ATOM 768 C CA . ALA A 1 97 ? 1.696 11.615 20.359 1.00 97.06 97 ALA A CA 1
ATOM 769 C C . ALA A 1 97 ? 1.290 10.863 21.640 1.00 97.06 97 ALA A C 1
ATOM 771 O O . ALA A 1 97 ? 1.953 11.014 22.661 1.00 97.06 97 ALA A O 1
ATOM 772 N N . ILE A 1 98 ? 0.247 10.025 21.594 1.00 97.00 98 ILE A N 1
ATOM 773 C CA . ILE A 1 98 ? -0.197 9.213 22.742 1.00 97.00 98 ILE A CA 1
ATOM 774 C C . ILE A 1 98 ? 0.903 8.232 23.161 1.00 97.00 98 ILE A C 1
ATOM 776 O O . ILE A 1 98 ? 1.245 8.149 24.337 1.00 97.00 98 ILE A O 1
ATOM 780 N N . TYR A 1 99 ? 1.491 7.525 22.194 1.00 96.94 99 TYR A N 1
ATOM 781 C CA . TYR A 1 99 ? 2.480 6.476 22.462 1.00 96.94 99 TYR A CA 1
ATOM 782 C C . TYR A 1 99 ? 3.935 6.965 22.400 1.00 96.94 99 TYR A C 1
ATOM 784 O O . TYR A 1 99 ? 4.857 6.173 22.593 1.00 96.94 99 TYR A O 1
ATOM 792 N N . ASN A 1 100 ? 4.158 8.253 22.115 1.00 96.81 100 ASN A N 1
ATOM 793 C CA . ASN A 1 100 ? 5.473 8.882 21.930 1.00 96.81 100 ASN A CA 1
ATOM 794 C C . ASN A 1 100 ? 6.390 8.161 20.924 1.00 96.81 100 ASN A C 1
ATOM 796 O O . ASN A 1 100 ? 7.617 8.218 21.021 1.00 96.81 100 ASN A O 1
ATOM 800 N N . ARG A 1 101 ? 5.809 7.453 19.949 1.00 96.94 101 ARG A N 1
ATOM 801 C CA . ARG A 1 101 ? 6.548 6.712 18.922 1.00 96.94 101 ARG A CA 1
ATOM 802 C C . ARG A 1 101 ? 5.676 6.398 17.718 1.00 96.94 101 ARG A C 1
ATOM 804 O O . ARG A 1 101 ? 4.452 6.378 17.795 1.00 96.94 101 ARG A O 1
ATOM 811 N N . LYS A 1 102 ? 6.326 6.060 16.605 1.00 96.25 102 LYS A N 1
ATOM 812 C CA . LYS A 1 102 ? 5.635 5.567 15.410 1.00 96.25 102 LYS A CA 1
ATOM 813 C C . LYS A 1 102 ? 5.162 4.136 15.618 1.00 96.25 102 LYS A C 1
ATOM 815 O O . LYS A 1 102 ? 5.980 3.256 15.888 1.00 96.25 102 LYS A O 1
ATOM 820 N N . LEU A 1 103 ? 3.866 3.904 15.432 1.00 96.12 103 LEU A N 1
ATOM 821 C CA . LEU A 1 103 ? 3.289 2.567 15.524 1.00 96.12 103 LEU A CA 1
ATOM 822 C C . LEU A 1 103 ? 3.539 1.757 14.239 1.00 96.12 103 LEU A C 1
ATOM 824 O O . LEU A 1 103 ? 3.311 2.203 13.102 1.00 96.12 103 LEU A O 1
ATOM 828 N N . LYS A 1 104 ? 4.014 0.526 14.422 1.00 96.62 104 LYS A N 1
ATOM 829 C CA . LYS A 1 104 ? 4.132 -0.497 13.382 1.00 96.62 104 LYS A CA 1
ATOM 830 C C . LYS A 1 104 ? 2.737 -0.984 12.987 1.00 96.62 104 LYS A C 1
ATOM 832 O O . LYS A 1 104 ? 1.751 -0.805 13.693 1.00 96.62 104 LYS A O 1
ATOM 837 N N . HIS A 1 105 ? 2.636 -1.626 11.824 1.00 96.06 105 HIS A N 1
ATOM 838 C CA . HIS A 1 105 ? 1.350 -2.149 11.345 1.00 96.06 105 HIS A CA 1
ATOM 839 C C . HIS A 1 105 ? 0.775 -3.229 12.275 1.00 96.06 105 HIS A C 1
ATOM 841 O O . HIS A 1 105 ? -0.428 -3.233 12.516 1.00 96.06 105 HIS A O 1
ATOM 847 N N . THR A 1 106 ? 1.619 -4.096 12.836 1.00 96.31 106 THR A N 1
ATOM 848 C CA . THR A 1 106 ? 1.206 -5.114 13.816 1.00 96.31 106 THR A CA 1
ATOM 849 C C . THR A 1 106 ? 0.566 -4.485 15.054 1.00 96.31 106 THR A C 1
ATOM 851 O O . THR A 1 106 ? -0.530 -4.882 15.429 1.00 96.31 106 THR A O 1
ATOM 854 N N . GLU A 1 107 ? 1.188 -3.441 15.598 1.00 96.44 107 GLU A N 1
ATOM 855 C CA . GLU A 1 107 ? 0.725 -2.703 16.781 1.00 96.44 107 GLU A CA 1
ATOM 856 C C . GLU A 1 107 ? -0.591 -1.970 16.503 1.00 96.44 107 GLU A C 1
ATOM 858 O O . GLU A 1 107 ? -1.541 -2.065 17.273 1.00 96.44 107 GLU A O 1
ATOM 863 N N . LEU A 1 108 ? -0.704 -1.314 15.342 1.00 96.50 108 LEU A N 1
ATOM 864 C CA . LEU A 1 108 ? -1.962 -0.699 14.907 1.00 96.50 108 LEU A CA 1
ATOM 865 C C . LEU A 1 108 ? -3.086 -1.735 14.796 1.00 96.50 108 LEU A C 1
ATOM 867 O O . LEU A 1 108 ? -4.228 -1.453 15.153 1.00 96.50 108 LEU A O 1
ATOM 871 N N . LYS A 1 109 ? -2.784 -2.931 14.279 1.00 96.25 109 LYS A N 1
ATOM 872 C CA . LYS A 1 109 ? -3.764 -4.013 14.123 1.00 96.25 109 LYS A CA 1
ATOM 873 C C . LYS A 1 109 ? -4.201 -4.559 15.480 1.00 96.25 109 LYS A C 1
ATOM 875 O O . LYS A 1 109 ? -5.383 -4.853 15.658 1.00 96.25 109 LYS A O 1
ATOM 880 N N . GLU A 1 110 ? -3.269 -4.697 16.412 1.00 95.81 110 GLU A N 1
ATOM 881 C CA . GLU A 1 110 ? -3.542 -5.121 17.781 1.0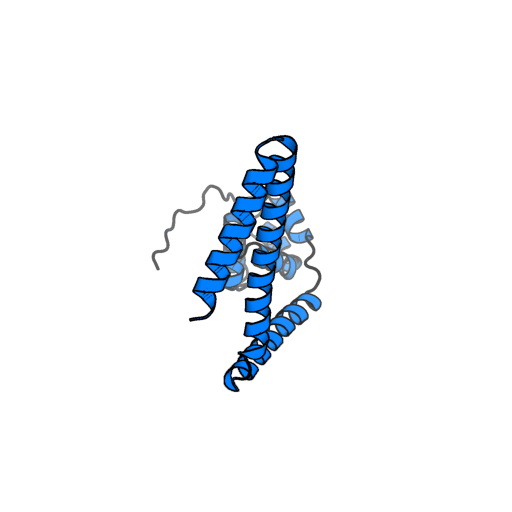0 95.81 110 GLU A CA 1
ATOM 882 C C . GLU A 1 110 ? -4.405 -4.093 18.513 1.00 95.81 110 GLU A C 1
ATOM 884 O O . GLU A 1 110 ? -5.480 -4.446 18.997 1.00 95.81 110 GLU A O 1
ATOM 889 N N . LEU A 1 111 ? -4.022 -2.813 18.467 1.00 96.12 111 LEU A N 1
ATOM 890 C CA . LEU A 1 111 ? -4.796 -1.710 19.035 1.00 96.12 111 LEU A CA 1
ATOM 891 C C . LEU A 1 111 ? -6.218 -1.682 18.468 1.00 96.12 111 LEU A C 1
ATOM 893 O O . LEU A 1 111 ? -7.190 -1.632 19.215 1.00 96.12 111 LEU A O 1
ATOM 897 N N . ALA A 1 112 ? -6.358 -1.783 17.146 1.00 95.81 112 ALA A N 1
ATOM 898 C CA . ALA A 1 112 ? -7.664 -1.802 16.501 1.00 95.81 112 ALA A CA 1
ATOM 899 C C . ALA A 1 112 ? -8.490 -3.040 16.909 1.00 95.81 112 ALA A C 1
ATOM 901 O O . ALA A 1 112 ? -9.708 -2.965 17.050 1.00 95.81 112 ALA A O 1
ATOM 902 N N . THR A 1 113 ? -7.838 -4.181 17.156 1.00 95.19 113 THR A N 1
ATOM 903 C CA . THR A 1 113 ? -8.505 -5.398 17.642 1.00 95.19 113 THR A CA 1
ATOM 904 C C . THR A 1 113 ? -8.988 -5.237 19.084 1.00 95.19 113 THR A C 1
ATOM 906 O O . THR A 1 113 ? -10.135 -5.585 19.361 1.00 95.19 113 THR A O 1
ATOM 909 N N . LYS A 1 114 ? -8.173 -4.656 19.973 1.00 94.81 114 LYS A N 1
ATOM 910 C CA . LYS A 1 114 ? -8.569 -4.323 21.352 1.00 94.81 114 LYS A CA 1
ATOM 911 C C . LYS A 1 114 ? -9.718 -3.316 21.371 1.00 94.81 114 LYS A C 1
ATOM 913 O O . LYS A 1 114 ? -10.711 -3.532 22.054 1.00 94.81 114 LYS A O 1
ATOM 918 N N . LEU A 1 115 ? -9.652 -2.274 20.545 1.00 94.62 115 LEU A N 1
ATOM 919 C CA . LEU A 1 115 ? -10.742 -1.307 20.400 1.00 94.62 115 LEU A CA 1
ATOM 920 C C . LEU A 1 115 ? -12.024 -1.959 19.871 1.00 94.62 115 LEU A C 1
ATOM 922 O O . LEU A 1 115 ? -13.105 -1.686 20.379 1.00 94.62 115 LEU A O 1
ATOM 926 N N . ASN A 1 116 ? -11.933 -2.873 18.904 1.00 93.69 116 ASN A N 1
ATOM 927 C CA . ASN A 1 116 ? -13.100 -3.622 18.438 1.00 93.69 116 ASN A CA 1
ATOM 928 C C . ASN A 1 116 ? -13.723 -4.482 19.556 1.00 93.69 116 ASN A C 1
ATOM 930 O O . ASN A 1 116 ? -14.941 -4.608 19.600 1.00 93.69 116 ASN A O 1
ATOM 934 N N . GLN A 1 117 ? -12.927 -5.036 20.477 1.00 93.19 117 GLN A N 1
ATOM 935 C CA . GLN A 1 117 ? -13.455 -5.769 21.637 1.00 93.19 117 GLN A CA 1
ATOM 936 C C . GLN A 1 117 ? -14.209 -4.854 22.613 1.00 93.19 117 GLN A C 1
ATOM 938 O O . GLN A 1 117 ? -15.219 -5.272 23.166 1.00 93.19 117 GLN A O 1
ATOM 943 N N . VAL A 1 118 ? -13.747 -3.614 22.798 1.00 91.69 118 VAL A N 1
ATOM 944 C CA . VAL A 1 118 ? -14.373 -2.646 23.716 1.00 91.69 118 VAL A CA 1
ATOM 945 C C . VAL A 1 118 ? -15.647 -2.028 23.125 1.00 91.69 118 VAL A C 1
ATOM 947 O O . VAL A 1 118 ? -16.633 -1.854 23.833 1.00 91.69 118 VAL A O 1
ATOM 950 N N . VAL A 1 119 ? -15.639 -1.688 21.833 1.00 87.81 119 VAL A N 1
ATOM 951 C CA . VAL A 1 119 ? -16.691 -0.864 21.195 1.00 87.81 119 VAL A CA 1
ATOM 952 C C . VAL A 1 119 ? -17.644 -1.681 20.330 1.00 87.81 119 VAL A C 1
ATOM 954 O O . VAL A 1 119 ? -18.746 -1.237 20.024 1.00 87.81 119 VAL A O 1
ATOM 957 N N . GLY A 1 120 ? -17.207 -2.853 19.867 1.00 86.81 120 GLY A N 1
ATOM 958 C CA . GLY A 1 120 ? -17.902 -3.609 18.825 1.00 86.81 120 GLY A CA 1
ATOM 959 C C . GLY A 1 120 ? -17.761 -3.008 17.419 1.00 86.81 120 GLY A C 1
ATOM 960 O O . GLY A 1 120 ? -18.518 -3.372 16.518 1.00 86.81 120 GLY A O 1
ATOM 961 N N . CYS A 1 121 ? -16.819 -2.082 17.196 1.00 85.44 121 CYS A N 1
ATOM 962 C CA . CYS A 1 121 ? -16.567 -1.511 15.870 1.00 85.44 121 CYS A CA 1
ATOM 963 C C . CYS A 1 121 ? -15.913 -2.536 14.939 1.00 85.44 121 CYS A C 1
ATOM 965 O O . CYS A 1 121 ? -14.690 -2.694 14.924 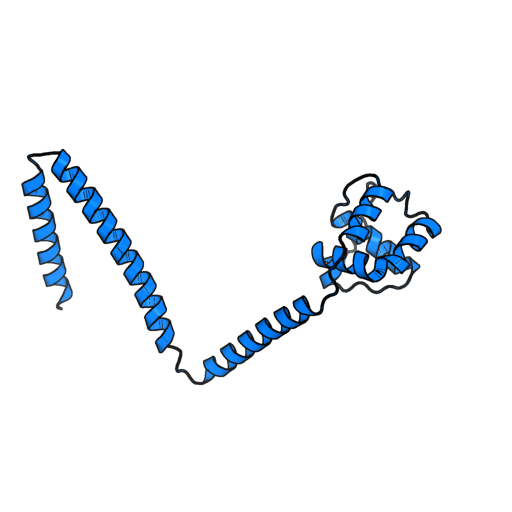1.00 85.44 121 CYS A O 1
ATOM 967 N N . TYR A 1 122 ? -16.729 -3.188 14.111 1.00 90.88 122 TYR A N 1
ATOM 968 C CA . TYR A 1 122 ? -16.264 -4.202 13.174 1.00 90.88 122 TYR A CA 1
ATOM 969 C C . TYR A 1 122 ? -15.185 -3.673 12.215 1.00 90.88 122 TYR A C 1
ATOM 971 O O . TYR A 1 122 ? -15.386 -2.706 11.477 1.00 90.88 122 TYR A O 1
ATOM 979 N N . ILE A 1 123 ? -14.050 -4.376 12.170 1.00 93.50 123 ILE A N 1
ATOM 980 C CA . ILE A 1 123 ? -12.956 -4.107 11.232 1.00 93.50 123 ILE A CA 1
ATOM 981 C C . ILE A 1 123 ? -12.921 -5.218 10.188 1.00 93.50 123 ILE A C 1
ATOM 983 O O . ILE A 1 123 ? -12.662 -6.383 10.507 1.00 93.50 123 ILE A O 1
ATOM 987 N N . ASN A 1 124 ? -13.111 -4.839 8.924 1.00 93.69 124 ASN A N 1
ATOM 988 C CA . ASN A 1 124 ? -13.049 -5.761 7.796 1.00 93.69 124 ASN A CA 1
ATOM 989 C C . ASN A 1 124 ? -11.654 -6.413 7.674 1.00 93.69 124 ASN A C 1
ATOM 991 O O . ASN A 1 124 ? -10.619 -5.797 7.940 1.00 93.69 124 ASN A O 1
ATOM 995 N N . ARG A 1 125 ? -11.615 -7.669 7.215 1.00 95.00 125 ARG A N 1
ATOM 996 C CA . ARG A 1 125 ? -10.389 -8.444 6.970 1.00 95.00 125 ARG A CA 1
ATOM 997 C C . ARG A 1 125 ? -9.400 -7.705 6.068 1.00 95.00 125 ARG A C 1
ATOM 999 O O . ARG A 1 125 ? -8.201 -7.753 6.331 1.00 95.00 125 ARG A O 1
ATOM 1006 N N . GLU A 1 126 ? -9.890 -7.021 5.037 1.00 92.31 126 GLU A N 1
ATOM 1007 C CA . GLU A 1 126 ? -9.037 -6.264 4.114 1.00 92.31 126 GLU A CA 1
ATOM 1008 C C . GLU A 1 126 ? -8.396 -5.048 4.798 1.00 92.31 126 GLU A C 1
ATOM 1010 O O . GLU A 1 126 ? -7.192 -4.820 4.678 1.00 92.31 126 GLU A O 1
ATOM 1015 N N . THR A 1 127 ? -9.166 -4.342 5.630 1.00 94.12 127 THR A N 1
ATOM 1016 C CA . THR A 1 127 ? -8.678 -3.234 6.461 1.00 94.12 127 THR A CA 1
ATOM 1017 C C . THR A 1 127 ? -7.574 -3.692 7.413 1.00 94.12 127 THR A C 1
ATOM 1019 O O . THR A 1 127 ? -6.557 -3.020 7.538 1.00 94.12 127 THR A O 1
ATOM 1022 N N . LYS A 1 128 ? -7.698 -4.882 8.023 1.00 94.88 128 LYS A N 1
ATOM 1023 C CA . LYS A 1 128 ? -6.644 -5.444 8.896 1.00 94.88 128 LYS A CA 1
ATOM 1024 C C . LYS A 1 128 ? -5.343 -5.761 8.144 1.00 94.88 128 LYS A C 1
ATOM 1026 O O . LYS A 1 128 ? -4.270 -5.726 8.746 1.00 94.88 128 LYS A O 1
ATOM 1031 N N . ARG A 1 129 ? -5.428 -6.111 6.855 1.00 94.50 129 ARG A N 1
ATOM 1032 C CA . ARG A 1 129 ? -4.282 -6.515 6.018 1.00 94.50 129 ARG A CA 1
ATOM 1033 C C . ARG A 1 129 ? -3.510 -5.342 5.428 1.00 94.50 129 ARG A C 1
ATOM 1035 O O . ARG A 1 129 ? -2.319 -5.486 5.179 1.00 94.50 129 ARG A O 1
ATOM 1042 N N . SER A 1 130 ? -4.158 -4.203 5.212 1.00 95.44 130 SER A N 1
ATOM 1043 C CA . SER A 1 130 ? -3.536 -3.029 4.603 1.00 95.44 130 SER A CA 1
ATOM 1044 C C . SER A 1 130 ? -3.304 -1.934 5.639 1.00 95.44 130 SER A C 1
ATOM 1046 O O . SER A 1 130 ? -4.259 -1.387 6.185 1.00 95.44 130 SER A O 1
ATOM 1048 N N . LYS A 1 131 ? -2.036 -1.562 5.872 1.00 94.12 131 LYS A N 1
ATOM 1049 C CA . LYS A 1 131 ? -1.682 -0.464 6.790 1.00 94.12 131 LYS A CA 1
ATOM 1050 C C . LYS A 1 131 ? -2.418 0.830 6.425 1.00 94.12 131 LYS A C 1
ATOM 1052 O O . LYS A 1 131 ? -2.908 1.521 7.309 1.00 94.12 131 LYS A O 1
ATOM 1057 N N . THR A 1 132 ? -2.527 1.132 5.133 1.00 93.19 132 THR A N 1
ATOM 1058 C CA . THR A 1 132 ? -3.192 2.342 4.634 1.00 93.19 132 THR A CA 1
ATOM 1059 C C . THR A 1 132 ? -4.685 2.347 4.947 1.00 93.19 132 THR A C 1
ATOM 1061 O O . THR A 1 132 ? -5.186 3.342 5.457 1.00 93.19 132 THR A O 1
ATOM 1064 N N . LEU A 1 133 ? -5.383 1.231 4.708 1.00 93.50 133 LEU A N 1
ATOM 1065 C CA . LEU A 1 133 ? -6.812 1.128 5.032 1.00 93.50 133 LEU A CA 1
ATOM 1066 C C . LEU A 1 133 ? -7.050 1.171 6.543 1.00 93.50 133 LEU A C 1
ATOM 1068 O O . LEU A 1 133 ? -8.056 1.704 6.997 1.00 93.50 133 LEU A O 1
ATOM 1072 N N . LEU A 1 134 ? -6.130 0.612 7.330 1.00 95.31 134 LEU A N 1
ATOM 1073 C CA . LEU A 1 134 ? -6.215 0.645 8.785 1.00 95.31 134 LEU A CA 1
ATOM 1074 C C . LEU A 1 134 ? -6.068 2.069 9.331 1.00 95.31 134 LEU A C 1
ATOM 1076 O O . LEU A 1 134 ? -6.830 2.477 10.199 1.00 95.31 134 LEU A O 1
ATOM 1080 N N . ILE A 1 135 ? -5.122 2.832 8.786 1.00 94.56 135 ILE A N 1
ATOM 1081 C CA . ILE A 1 135 ? -4.956 4.260 9.071 1.00 94.56 135 ILE A CA 1
ATOM 1082 C C . ILE A 1 135 ? -6.227 5.033 8.719 1.00 94.56 135 ILE A C 1
ATOM 1084 O O . ILE A 1 135 ? -6.720 5.806 9.531 1.00 94.56 135 ILE A O 1
ATOM 1088 N N . GLU A 1 136 ? -6.767 4.805 7.522 1.00 92.62 136 GLU A N 1
ATOM 1089 C CA . GLU A 1 136 ? -8.002 5.446 7.073 1.00 92.62 136 GLU A CA 1
ATOM 1090 C C . GLU A 1 136 ? -9.165 5.129 8.020 1.00 92.62 136 GLU A C 1
ATOM 1092 O O . GLU A 1 136 ? -9.918 6.023 8.399 1.00 92.62 136 GLU A O 1
ATOM 1097 N N . TRP A 1 137 ? -9.264 3.881 8.481 1.00 94.50 137 TRP A N 1
ATOM 1098 C CA . TRP A 1 137 ? -10.252 3.481 9.475 1.00 94.50 137 TRP A CA 1
ATOM 1099 C C . TRP A 1 137 ? -10.084 4.229 10.805 1.00 94.50 137 TRP A C 1
ATOM 1101 O O . TRP A 1 137 ? -11.084 4.700 11.350 1.00 94.50 137 TRP A O 1
ATOM 1111 N N . PHE A 1 138 ? -8.853 4.399 11.302 1.00 95.62 138 PHE A N 1
ATOM 1112 C CA . PHE A 1 138 ? -8.594 5.215 12.494 1.00 95.62 138 PHE A CA 1
ATOM 1113 C C . PHE A 1 138 ? -8.996 6.675 12.282 1.00 95.62 138 PHE A C 1
ATOM 1115 O O . PHE A 1 138 ? -9.637 7.244 13.158 1.00 95.62 138 PHE A O 1
ATOM 1122 N N . SER A 1 139 ? -8.682 7.266 11.126 1.00 93.62 139 SER A N 1
ATOM 1123 C CA . SER A 1 139 ? -9.076 8.642 10.799 1.00 93.62 139 SER A CA 1
ATOM 1124 C C . SER A 1 139 ? -10.593 8.822 10.734 1.00 93.62 139 SER A C 1
ATOM 1126 O O . SER A 1 139 ? -11.105 9.806 11.256 1.00 93.62 139 SER A O 1
ATOM 1128 N N . ILE A 1 140 ? -11.323 7.876 10.133 1.00 92.50 140 ILE A N 1
ATOM 1129 C CA . ILE A 1 140 ? -12.790 7.939 10.022 1.00 92.50 140 ILE A CA 1
ATOM 1130 C C . ILE A 1 140 ? -13.459 7.827 11.397 1.00 92.50 140 ILE A C 1
ATOM 1132 O O . ILE A 1 140 ? -14.450 8.504 11.655 1.00 92.50 140 ILE A O 1
ATOM 1136 N N . ASN A 1 141 ? -12.924 6.983 12.280 1.00 93.19 141 ASN A N 1
ATOM 1137 C CA . ASN A 1 141 ? -13.520 6.686 13.585 1.00 93.19 141 ASN A CA 1
ATOM 1138 C C . ASN A 1 141 ? -12.827 7.433 14.739 1.00 93.19 141 ASN A C 1
ATOM 1140 O O . ASN A 1 141 ? -13.011 7.068 15.901 1.00 93.19 141 ASN A O 1
ATOM 1144 N N . TRP A 1 142 ? -12.019 8.458 14.441 1.00 94.31 142 TRP A N 1
ATOM 1145 C CA . TRP A 1 142 ? -11.118 9.076 15.417 1.00 94.31 142 TRP A CA 1
ATOM 1146 C C . TRP A 1 142 ? -11.854 9.685 16.609 1.00 94.31 142 TRP A C 1
ATOM 1148 O O . TRP A 1 142 ? -11.512 9.396 17.752 1.00 94.31 142 TRP A O 1
ATOM 1158 N N . GLU A 1 143 ? -12.914 10.451 16.344 1.00 92.62 143 GLU A N 1
ATOM 1159 C CA . GLU A 1 143 ? -13.723 11.109 17.379 1.00 92.62 143 GLU A CA 1
ATOM 1160 C C . GLU A 1 143 ? -14.320 10.113 18.382 1.00 92.62 143 GLU A C 1
ATOM 1162 O O . GLU A 1 143 ? -14.472 10.418 19.562 1.00 92.62 143 GLU A O 1
ATOM 1167 N N . THR A 1 144 ? -14.618 8.892 17.931 1.00 93.44 144 THR A N 1
ATOM 1168 C CA . THR A 1 144 ? -15.114 7.819 18.796 1.00 93.44 144 THR A CA 1
ATOM 1169 C C . THR A 1 144 ? -13.966 7.108 19.506 1.00 93.44 144 THR A C 1
ATOM 1171 O O . THR A 1 144 ? -14.020 6.915 20.716 1.00 93.44 144 THR A O 1
ATOM 1174 N N . ILE A 1 145 ? -12.909 6.735 18.779 1.00 95.25 145 ILE A N 1
ATOM 1175 C CA . ILE A 1 145 ? -11.787 5.935 19.295 1.00 95.25 145 ILE A CA 1
ATOM 1176 C C . ILE A 1 145 ? -10.959 6.698 20.331 1.00 95.25 145 ILE A C 1
ATOM 1178 O O . ILE A 1 145 ? -10.533 6.117 21.328 1.00 95.25 145 ILE A O 1
ATOM 1182 N N . ARG A 1 146 ? -10.720 7.991 20.113 1.00 95.69 146 ARG A N 1
ATOM 1183 C CA . ARG A 1 146 ? -9.840 8.810 20.951 1.00 95.69 146 ARG A CA 1
ATOM 1184 C C . ARG A 1 146 ? -10.213 8.779 22.441 1.00 95.69 146 ARG A C 1
ATOM 1186 O O . ARG A 1 146 ? -9.350 8.405 23.234 1.00 95.69 146 ARG A O 1
ATOM 1193 N N . PRO A 1 147 ? -11.449 9.108 22.869 1.00 96.62 147 PRO A N 1
ATOM 1194 C CA . PRO A 1 147 ? -11.819 9.015 24.284 1.00 96.62 147 PRO A CA 1
ATOM 1195 C C . PRO A 1 147 ? -11.760 7.577 24.811 1.00 96.62 147 PRO A C 1
ATOM 1197 O O . PRO A 1 147 ? -11.476 7.359 25.989 1.00 96.62 147 PRO A O 1
ATOM 1200 N N . LEU A 1 148 ? -11.976 6.585 23.945 1.00 95.88 148 LEU A N 1
ATOM 1201 C CA . LEU A 1 148 ? -11.965 5.185 24.343 1.00 95.88 148 LEU A CA 1
ATOM 1202 C C . LEU A 1 148 ? -10.576 4.681 24.707 1.00 95.88 148 LEU A C 1
ATOM 1204 O O . LEU A 1 148 ? -10.456 3.951 25.689 1.00 95.88 148 LEU A O 1
ATOM 1208 N N . ILE A 1 149 ? -9.544 5.123 23.982 1.00 96.62 149 ILE A N 1
ATOM 1209 C CA . ILE A 1 149 ? -8.147 4.807 24.303 1.00 96.62 149 ILE A CA 1
ATOM 1210 C C . ILE A 1 149 ? -7.845 5.194 25.756 1.00 96.62 149 ILE A C 1
ATOM 1212 O O . ILE A 1 149 ? -7.352 4.363 26.514 1.00 96.62 149 ILE A O 1
ATOM 1216 N N . TYR A 1 150 ? -8.225 6.406 26.170 1.00 97.00 150 TY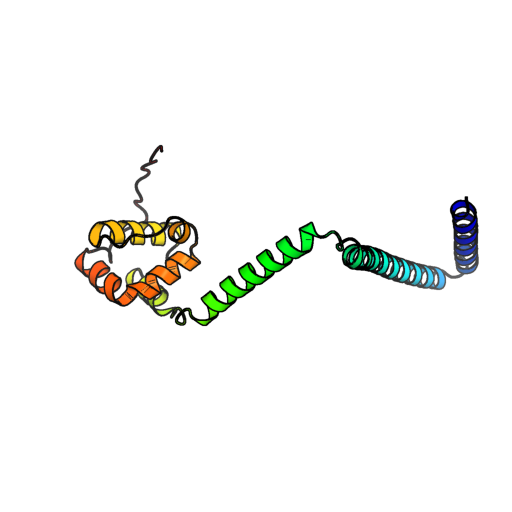R A N 1
ATOM 1217 C CA . TYR A 1 150 ? -8.018 6.876 27.542 1.00 97.00 150 TYR A CA 1
ATOM 1218 C C . TYR A 1 150 ? -8.934 6.181 28.554 1.00 97.00 150 TYR A C 1
ATOM 1220 O O . TYR A 1 150 ? -8.470 5.740 29.601 1.00 97.00 150 TYR A O 1
ATOM 1228 N N . SER A 1 151 ? -10.229 6.043 28.250 1.00 96.31 151 SER A N 1
ATOM 1229 C CA . SER A 1 151 ? -11.185 5.416 29.179 1.00 96.31 151 SER A CA 1
ATOM 1230 C C . SER A 1 151 ? -10.877 3.940 29.459 1.00 96.31 151 SER A C 1
ATOM 1232 O O . SER A 1 151 ? -11.160 3.453 30.548 1.00 96.31 151 SER A O 1
ATOM 1234 N N . SER A 1 152 ? -10.270 3.242 28.495 1.00 95.69 152 SER A N 1
ATOM 1235 C CA . SER A 1 152 ? -9.910 1.824 28.603 1.00 95.69 152 SER A CA 1
ATOM 1236 C C . SER A 1 152 ? -8.469 1.604 29.076 1.00 95.69 152 SER A C 1
ATOM 1238 O O . SER A 1 152 ? -8.024 0.460 29.128 1.00 95.69 152 SER A O 1
ATOM 1240 N N . GLY A 1 153 ? -7.719 2.672 29.376 1.00 95.94 153 GLY A N 1
ATOM 1241 C CA . GLY A 1 153 ? -6.308 2.586 29.769 1.00 95.94 153 GLY A CA 1
ATOM 1242 C C . GLY A 1 153 ? -5.378 2.052 28.671 1.00 95.94 153 GLY A C 1
ATOM 1243 O O . GLY A 1 153 ? -4.297 1.544 28.971 1.00 95.94 153 GLY A O 1
ATOM 1244 N N . LEU A 1 154 ? -5.792 2.124 27.399 1.00 95.75 154 LEU A N 1
ATOM 1245 C CA . LEU A 1 154 ? -4.994 1.665 26.257 1.00 95.75 154 LEU A CA 1
ATOM 1246 C C . LEU A 1 154 ? -3.873 2.646 25.895 1.00 95.75 154 LEU A C 1
ATOM 1248 O O . LEU A 1 154 ? -2.986 2.288 25.126 1.00 95.75 154 LEU A O 1
ATOM 1252 N N . ASP A 1 155 ? -3.879 3.862 26.439 1.00 97.00 155 ASP A N 1
ATOM 1253 C CA . ASP A 1 155 ? -2.798 4.845 26.303 1.00 97.00 155 ASP A CA 1
ATOM 1254 C C . ASP A 1 155 ? -1.464 4.336 26.876 1.00 97.00 155 ASP A C 1
ATOM 1256 O O . ASP A 1 155 ? -0.398 4.713 26.397 1.00 97.00 155 ASP A O 1
ATOM 1260 N N . LYS A 1 156 ? -1.524 3.429 27.857 1.00 95.69 156 LYS A N 1
ATOM 1261 C CA . LYS A 1 156 ? -0.358 2.788 28.493 1.00 95.69 156 LYS A CA 1
ATOM 1262 C C . LYS A 1 156 ? -0.131 1.357 28.016 1.00 95.69 156 LYS A C 1
ATOM 1264 O O . LYS A 1 156 ? 0.595 0.606 28.663 1.00 95.69 156 LYS A O 1
ATOM 1269 N N . TYR A 1 157 ? -0.792 0.958 26.932 1.00 94.44 157 TYR A N 1
ATOM 1270 C CA . TYR A 1 157 ? -0.693 -0.399 26.420 1.00 94.44 157 TYR A CA 1
ATOM 1271 C C . TYR A 1 157 ? 0.732 -0.691 25.942 1.00 94.44 157 TYR A C 1
ATOM 1273 O O . TYR A 1 157 ? 1.269 0.024 25.093 1.00 94.44 157 TYR A O 1
ATOM 1281 N N . ASP A 1 158 ? 1.331 -1.748 26.487 1.00 94.25 158 ASP A N 1
ATOM 1282 C CA . ASP A 1 158 ? 2.640 -2.226 26.063 1.00 94.25 158 ASP A CA 1
ATOM 1283 C C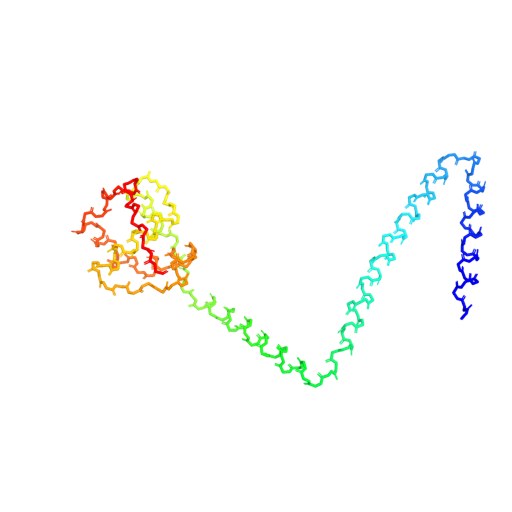 . ASP A 1 158 ? 2.485 -3.265 24.946 1.00 94.25 158 ASP A C 1
ATOM 1285 O O . ASP A 1 158 ? 1.973 -4.364 25.155 1.00 94.25 158 ASP A O 1
ATOM 1289 N N . PHE A 1 159 ? 2.931 -2.899 23.746 1.00 93.00 159 PHE A N 1
ATOM 1290 C CA . PHE A 1 159 ? 2.869 -3.750 22.559 1.00 93.00 159 PHE A CA 1
ATOM 1291 C C . PHE A 1 159 ? 3.984 -4.805 22.504 1.00 93.00 159 PHE A C 1
ATOM 1293 O O . PHE A 1 159 ? 3.915 -5.716 21.680 1.00 93.00 159 PHE A O 1
ATOM 1300 N N . ASP A 1 160 ? 5.017 -4.698 23.344 1.00 89.50 160 ASP A N 1
ATOM 1301 C CA . ASP A 1 160 ? 6.155 -5.624 23.305 1.00 89.50 160 ASP A CA 1
ATOM 1302 C C . ASP A 1 160 ? 5.829 -6.979 23.957 1.00 89.50 160 ASP A C 1
ATOM 1304 O O . ASP A 1 160 ? 6.513 -7.973 23.713 1.00 89.50 160 ASP A O 1
ATOM 1308 N N . HIS A 1 161 ? 4.738 -7.046 24.724 1.00 78.88 161 HIS A N 1
ATOM 1309 C CA . HIS A 1 161 ? 4.274 -8.253 25.413 1.00 78.88 161 HIS A CA 1
ATOM 1310 C C . HIS A 1 161 ? 3.258 -9.068 24.601 1.00 78.88 161 HIS A C 1
ATOM 1312 O O . HIS A 1 161 ? 2.599 -9.943 25.159 1.00 78.88 161 HIS A O 1
ATOM 1318 N N . GLY A 1 162 ? 3.119 -8.782 23.301 1.00 63.44 162 GLY A N 1
ATOM 1319 C CA . GLY A 1 162 ? 2.142 -9.421 22.424 1.00 63.44 162 GLY A CA 1
ATOM 1320 C C . GLY A 1 162 ? 2.171 -10.943 22.543 1.00 63.44 162 GLY A C 1
ATOM 1321 O O . GLY A 1 162 ? 3.133 -11.592 22.126 1.00 63.44 162 GLY A O 1
ATOM 1322 N N . ASP A 1 163 ? 1.098 -11.486 23.124 1.00 57.06 163 ASP A N 1
ATOM 1323 C CA . ASP A 1 163 ? 0.861 -12.911 23.301 1.00 57.06 163 ASP A CA 1
ATOM 1324 C C . ASP A 1 163 ? 1.205 -13.662 22.010 1.00 57.06 163 ASP A C 1
ATOM 1326 O O . ASP A 1 163 ? 0.566 -13.476 20.970 1.00 57.06 163 ASP A O 1
ATOM 1330 N N . ASN A 1 164 ? 2.163 -14.588 22.093 1.00 55.34 164 ASN A N 1
ATOM 1331 C CA . ASN A 1 164 ? 2.371 -15.649 21.105 1.00 55.34 164 ASN A CA 1
ATOM 1332 C C . ASN A 1 164 ? 1.189 -16.641 21.112 1.00 55.34 164 ASN A C 1
ATOM 1334 O O . ASN A 1 164 ? 1.374 -17.857 21.044 1.00 55.34 164 ASN A O 1
ATOM 1338 N N . HIS A 1 165 ? -0.047 -16.150 21.195 1.00 54.31 165 HIS A N 1
ATOM 1339 C CA . HIS A 1 165 ? -1.223 -16.936 20.891 1.00 54.31 165 HIS A CA 1
ATOM 1340 C C . HIS A 1 165 ? -1.280 -17.107 19.373 1.00 54.31 165 HIS A C 1
ATOM 1342 O O . HIS A 1 165 ? -1.961 -16.392 18.640 1.00 54.31 165 HIS A O 1
ATOM 1348 N N . HIS A 1 166 ? -0.514 -18.093 18.903 1.00 45.66 166 HIS A N 1
ATOM 1349 C CA . HIS A 1 166 ? -0.815 -18.823 17.685 1.00 45.66 166 HIS A CA 1
ATOM 1350 C C . HIS A 1 166 ? -2.253 -19.349 17.791 1.00 45.66 166 HIS A C 1
ATOM 1352 O O . HIS A 1 166 ? -2.506 -20.435 18.309 1.00 45.66 166 HIS A O 1
ATOM 1358 N N . GLU A 1 167 ? -3.211 -18.565 17.302 1.00 49.53 167 GLU A N 1
ATOM 1359 C CA . GLU A 1 167 ? -4.496 -19.088 16.860 1.00 49.53 167 GLU A CA 1
ATOM 1360 C C . GLU A 1 167 ? -4.222 -19.994 15.653 1.00 49.53 167 GLU A C 1
ATOM 1362 O O . GLU A 1 167 ? -4.075 -19.536 14.519 1.00 49.53 167 GLU A O 1
ATOM 1367 N N . ASN A 1 168 ? -4.107 -21.294 15.925 1.00 41.97 168 ASN A N 1
ATOM 1368 C CA . ASN A 1 168 ? -4.358 -22.334 14.939 1.00 41.97 168 ASN A CA 1
ATOM 1369 C C . ASN A 1 168 ? -5.832 -22.230 14.525 1.00 41.97 168 ASN A C 1
ATOM 1371 O O . ASN A 1 168 ? -6.713 -22.580 15.308 1.00 41.97 168 ASN A O 1
ATOM 1375 N N . ASN A 1 169 ? -6.078 -21.743 13.311 1.00 40.25 169 ASN A N 1
ATOM 1376 C CA . ASN A 1 169 ? -7.329 -21.911 12.573 1.00 40.25 169 ASN A CA 1
ATOM 1377 C C . ASN A 1 169 ? -7.006 -22.184 11.105 1.00 40.25 169 ASN A C 1
ATOM 1379 O O . ASN A 1 169 ? -6.333 -21.325 10.486 1.00 40.25 169 ASN A O 1
#

Foldseek 3Di:
DPVVVVVVVVVVVVVVQCVVCVVPVVSVVVVVVVVVVVVVVVVVVVVVVVVVVVVVVQPPVVVVVVVVVVVVVVVVVVVVVVPQDPLPLVLQVVLCVLQVHHDDLVRLLVLVVVLCVVPVPDDDPVCSVDSVSSSSVCSVCVVPVVVVCVVVVVSPPDPVPPDPPPPPD

Radius of gyration: 31.68 Å; chains: 1; bounding box: 61×36×80 Å

Sequence (169 aa):
MSDSTQHSRMASCIQDIVEKCKKNPSKIEIATANFQALLKAMKGYSKCRKLYSSLFENDAPNKAIQREAQIQRAERIERNKRNQPKVTPQAITELEAIYNRKLKHTELKELATKLNQVVGCYINRETKRSKTLLIEWFSINWETIRPLIYSSGLDKYDFDHGDNHHENN

Secondary structure (DSSP, 8-state):
-HHHHHHHHHHHHHHHHHHHHTT-HHHHHHHHHHHHHHHHHHHHHHHHHHHHHHHHTT--HHHHHHHHHHHHHHHHHHHHHHTS----THHHHHHHHHHTSPPPHHHHHHHHHHHHHHH-----HHHHH-HHHHHHHHHHTHHHHHHHHHHTTGGG--GGG--------

Organism: NCBI:txid1144522

pLDDT: mean 82.92, std 14.23, range [40.25, 97.06]